Protein AF-A0A379WX31-F1 (afdb_monomer)

Solvent-accessible surface area (backbone atoms only — not comparable to full-atom values): 4881 Å² total; per-residue (Å²): 133,58,71,67,59,59,52,60,72,62,41,90,66,40,60,70,53,73,59,68,97,84,57,102,71,70,53,66,35,43,33,45,46,63,48,33,39,60,67,62,65,57,82,74,74,62,60,59,69,60,34,57,76,69,68,42,51,73,48,79,48,31,66,68,36,87,89,49,11,77,45,96,58,79,90,80,129

Radius of gyration: 13.81 Å; Cα contacts (8 Å, |Δi|>4): 91; chains: 1; bounding box: 24×32×40 Å

Foldseek 3Di:
DDPVVVVVVQPPQWDWDWDDPPDPDIAIETEDAVQLCVQVVPPDDRPVVVCVVVVRHYHYDPPCDDPRRVDPDDDDD

Sequence (77 aa):
MSRYQAYRRIISNILMKRASRRCVTAVLVGVLLPARFIFCARRQRPPVELLRRYQVPVAVASDFNPGTSPFCSLHLR

Mean predicted aligned error: 8.1 Å

InterPro d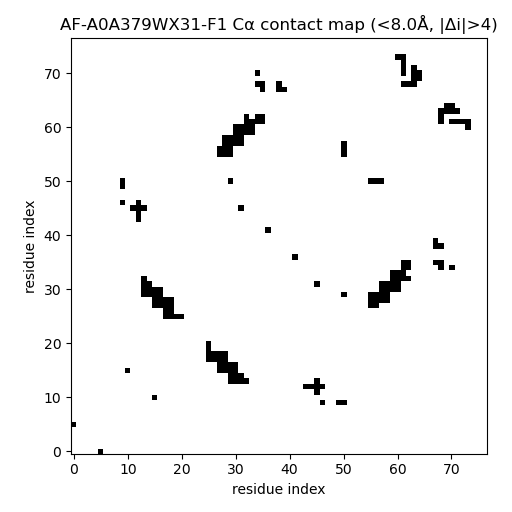omains:
  IPR032466 Metal-dependent hydrolase [SSF51556] (29-75)

Organism: Salmonella enterica I (NCBI:txid59201)

Structure (mmCIF, N/CA/C/O backbone):
data_AF-A0A379WX31-F1
#
_entry.id   AF-A0A379WX31-F1
#
loop_
_atom_site.group_PDB
_atom_site.id
_atom_site.type_symbol
_atom_site.label_atom_id
_atom_site.label_alt_id
_atom_site.label_comp_id
_atom_site.label_asym_id
_atom_site.label_entity_id
_atom_site.label_seq_id
_atom_site.pdbx_PDB_ins_code
_atom_site.Cartn_x
_atom_site.Cartn_y
_atom_site.Cartn_z
_atom_site.occupancy
_atom_site.B_iso_or_equiv
_atom_site.auth_seq_id
_atom_site.auth_comp_id
_atom_site.auth_asym_id
_atom_site.auth_atom_id
_atom_site.pdbx_PDB_model_num
ATOM 1 N N . MET A 1 1 ? -1.279 0.166 28.458 1.00 46.88 1 MET A N 1
ATOM 2 C CA . MET A 1 1 ? -0.575 0.470 27.186 1.00 46.88 1 MET A CA 1
ATOM 3 C C . MET A 1 1 ? -1.419 1.444 26.376 1.00 46.88 1 MET A C 1
ATOM 5 O O . MET A 1 1 ? -2.610 1.205 26.230 1.00 46.88 1 MET A O 1
ATOM 9 N N . SER A 1 2 ? -0.847 2.546 25.882 1.00 60.31 2 SER A N 1
ATOM 10 C CA . SER A 1 2 ? -1.600 3.523 25.075 1.00 60.31 2 SER A CA 1
ATOM 11 C C . SER A 1 2 ? -1.986 2.918 23.720 1.00 60.31 2 SER A C 1
ATOM 13 O O . SER A 1 2 ? -1.148 2.271 23.087 1.00 60.31 2 SER A O 1
ATOM 15 N N . ARG A 1 3 ? -3.218 3.165 23.239 1.00 56.47 3 ARG A N 1
ATOM 16 C CA . ARG A 1 3 ? -3.686 2.792 21.883 1.00 56.47 3 ARG A CA 1
ATOM 17 C C . ARG A 1 3 ? -2.631 3.116 20.816 1.00 56.47 3 ARG A C 1
ATOM 19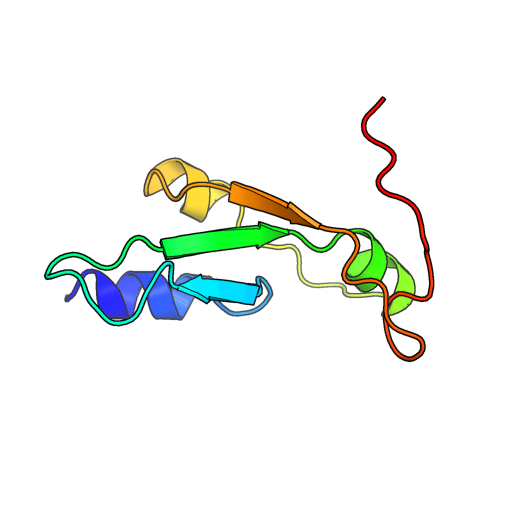 O O . ARG A 1 3 ? -2.389 2.318 19.920 1.00 56.47 3 ARG A O 1
ATOM 26 N N . TYR A 1 4 ? -1.927 4.236 20.974 1.00 55.34 4 TYR A N 1
ATOM 27 C CA . TYR A 1 4 ? -0.860 4.683 20.080 1.00 55.34 4 TYR A CA 1
ATOM 28 C C . TYR A 1 4 ? 0.341 3.722 19.984 1.00 55.34 4 TYR A C 1
ATOM 30 O O . TYR A 1 4 ? 0.875 3.498 18.899 1.00 55.34 4 TYR A O 1
ATOM 38 N N . GLN A 1 5 ? 0.761 3.121 21.100 1.00 55.16 5 GLN A N 1
ATOM 39 C CA . GLN A 1 5 ? 1.862 2.150 21.110 1.00 55.16 5 GLN A CA 1
ATOM 40 C C . GLN A 1 5 ? 1.445 0.816 20.478 1.00 55.16 5 GLN A C 1
ATOM 42 O O . GLN A 1 5 ? 2.247 0.206 19.772 1.00 55.16 5 GLN A O 1
ATOM 47 N N . ALA A 1 6 ? 0.188 0.398 20.678 1.00 55.50 6 ALA A N 1
ATOM 48 C CA . ALA A 1 6 ? -0.379 -0.767 19.998 1.00 55.50 6 ALA A CA 1
ATOM 49 C C . ALA A 1 6 ? -0.426 -0.544 18.478 1.00 55.50 6 ALA A C 1
ATOM 51 O O . ALA A 1 6 ? 0.042 -1.394 17.723 1.00 55.50 6 ALA A O 1
ATOM 52 N N . TYR A 1 7 ? -0.858 0.645 18.038 1.00 58.88 7 TYR A N 1
ATOM 53 C CA . TYR A 1 7 ? -0.835 1.031 16.628 1.00 58.88 7 TYR A CA 1
ATOM 54 C C . TYR A 1 7 ? 0.569 0.992 16.037 1.00 58.88 7 TYR A C 1
ATOM 56 O O . TYR A 1 7 ? 0.737 0.406 14.975 1.00 58.88 7 TYR A O 1
ATOM 64 N N . ARG A 1 8 ? 1.582 1.529 16.734 1.00 56.38 8 ARG A N 1
ATOM 65 C CA . ARG A 1 8 ? 2.980 1.559 16.265 1.00 56.38 8 ARG A CA 1
ATOM 66 C C . ARG A 1 8 ? 3.568 0.174 15.987 1.00 56.38 8 ARG A C 1
ATOM 68 O O . ARG A 1 8 ? 4.384 0.029 15.082 1.00 56.38 8 ARG A O 1
ATOM 75 N N . ARG A 1 9 ? 3.130 -0.847 16.723 1.00 49.47 9 ARG A N 1
ATOM 76 C CA . ARG A 1 9 ? 3.590 -2.234 16.558 1.00 49.47 9 ARG A CA 1
ATOM 77 C C . ARG A 1 9 ? 3.009 -2.917 15.310 1.00 49.47 9 ARG A C 1
ATOM 79 O O . ARG A 1 9 ? 3.617 -3.845 14.795 1.00 49.47 9 ARG A O 1
ATOM 86 N N . ILE A 1 10 ? 1.889 -2.415 14.780 1.00 54.97 10 ILE A N 1
ATOM 87 C CA . ILE A 1 10 ? 1.234 -2.900 13.550 1.00 54.97 10 ILE A CA 1
ATOM 88 C C . ILE A 1 10 ? 1.930 -2.342 12.275 1.00 54.97 10 ILE A C 1
ATOM 90 O O . ILE A 1 10 ? 1.717 -2.840 11.174 1.00 54.97 10 ILE A O 1
ATOM 94 N N . ILE A 1 11 ? 2.811 -1.335 12.395 1.00 54.91 11 ILE A N 1
ATOM 95 C CA . ILE A 1 11 ? 3.233 -0.430 11.295 1.00 54.91 11 ILE A CA 1
ATOM 96 C C . ILE A 1 11 ? 4.224 -1.017 10.276 1.00 54.91 11 ILE A C 1
ATOM 98 O O . ILE A 1 11 ? 4.401 -0.426 9.217 1.00 54.91 11 ILE A O 1
ATOM 102 N N . SER A 1 12 ? 4.851 -2.171 10.510 1.00 51.25 12 SER A N 1
ATOM 103 C CA . SER A 1 12 ? 6.073 -2.545 9.770 1.00 51.25 12 SER A CA 1
ATOM 104 C C . SER A 1 12 ? 5.967 -2.597 8.229 1.00 51.25 12 SER A C 1
ATOM 106 O O . SER A 1 12 ? 7.006 -2.519 7.584 1.00 51.25 12 SER A O 1
ATOM 108 N N . ASN A 1 13 ? 4.774 -2.711 7.620 1.00 49.97 13 ASN A N 1
ATOM 109 C CA . ASN A 1 13 ? 4.622 -2.839 6.155 1.00 49.97 13 ASN A CA 1
ATOM 110 C C . ASN A 1 13 ? 3.452 -2.042 5.535 1.00 49.97 13 ASN A C 1
ATOM 112 O O . ASN A 1 13 ? 3.081 -2.296 4.392 1.00 49.97 13 ASN A O 1
ATOM 116 N N . ILE A 1 14 ? 2.842 -1.106 6.270 1.00 56.53 14 ILE A N 1
ATOM 117 C CA . ILE A 1 14 ? 1.655 -0.350 5.827 1.00 56.53 14 ILE A CA 1
ATOM 118 C C . ILE A 1 14 ? 1.924 1.139 6.030 1.00 56.53 14 ILE A C 1
ATOM 120 O O . ILE A 1 14 ? 2.229 1.564 7.145 1.00 56.53 14 ILE A O 1
ATOM 124 N N . LEU A 1 15 ? 1.793 1.945 4.971 1.00 59.72 15 LEU A N 1
ATOM 125 C CA . LEU A 1 15 ? 1.887 3.397 5.109 1.00 59.72 15 LEU A CA 1
ATOM 126 C C . LEU A 1 15 ? 0.604 3.894 5.791 1.00 59.72 15 LEU A C 1
ATOM 128 O O . LEU A 1 15 ? -0.493 3.753 5.257 1.00 59.72 15 LEU A O 1
ATOM 132 N N . MET A 1 16 ? 0.730 4.458 6.987 1.00 57.66 16 MET A N 1
ATOM 133 C CA . MET A 1 16 ? -0.385 5.069 7.711 1.00 57.66 16 MET A CA 1
ATOM 134 C C . MET A 1 16 ? -0.444 6.561 7.382 1.00 57.66 16 MET A C 1
ATOM 136 O O . MET A 1 16 ? 0.501 7.293 7.683 1.00 57.66 16 MET A O 1
ATOM 140 N N . LYS A 1 17 ? -1.547 7.036 6.791 1.00 56.25 17 LYS A N 1
ATOM 141 C CA . LYS A 1 17 ? -1.791 8.479 6.616 1.00 56.25 17 LYS A CA 1
ATOM 142 C C . LYS A 1 17 ? -2.715 8.977 7.728 1.00 56.25 17 LYS A C 1
ATOM 144 O O . LYS A 1 17 ? -3.729 8.352 8.030 1.00 56.25 17 LYS A O 1
ATOM 149 N N . ARG A 1 18 ? -2.359 10.107 8.346 1.00 55.41 18 ARG A N 1
ATOM 150 C CA . ARG A 1 18 ? -3.245 10.829 9.271 1.00 55.41 18 ARG A CA 1
ATOM 151 C C . ARG A 1 18 ? -4.166 11.740 8.472 1.00 55.41 18 ARG A C 1
ATOM 153 O O . ARG A 1 18 ? -3.679 12.544 7.678 1.00 55.41 18 ARG A O 1
ATOM 160 N N . ALA A 1 19 ? -5.467 11.654 8.720 1.00 49.72 19 ALA A N 1
ATOM 161 C CA . ALA A 1 19 ? -6.414 12.635 8.212 1.00 49.72 19 ALA A CA 1
ATOM 162 C C . ALA A 1 19 ? -6.384 13.895 9.108 1.00 49.72 19 ALA A C 1
ATOM 164 O O . ALA A 1 19 ? -6.830 13.851 10.247 1.00 49.72 19 ALA A O 1
ATOM 165 N N . SER A 1 20 ? -5.843 14.994 8.564 1.00 41.94 20 SER A N 1
ATOM 166 C CA . SER A 1 20 ? -5.875 16.394 9.042 1.00 41.94 20 SER A CA 1
ATOM 167 C C . SER A 1 20 ? -5.211 16.761 10.388 1.00 41.94 20 SER A C 1
ATOM 169 O O . SER A 1 20 ? -5.327 16.089 11.405 1.00 41.94 20 SER A O 1
ATOM 171 N N . ARG A 1 21 ? -4.512 17.909 10.382 1.00 44.00 21 ARG A N 1
ATOM 172 C CA . ARG A 1 21 ? -3.757 18.503 11.506 1.00 44.00 21 ARG A CA 1
ATOM 173 C C . ARG A 1 21 ? -4.603 19.408 12.425 1.00 44.00 21 ARG A C 1
ATOM 175 O O . ARG A 1 21 ? -4.034 20.039 13.308 1.00 44.00 21 ARG A O 1
ATOM 182 N N . ARG A 1 22 ? -5.923 19.524 12.215 1.00 43.44 22 ARG A N 1
ATOM 183 C CA . ARG A 1 22 ? -6.748 20.593 12.826 1.00 43.44 22 ARG A CA 1
ATOM 184 C C . ARG A 1 22 ? -7.946 20.132 13.669 1.00 43.44 22 ARG A C 1
ATOM 186 O O . ARG A 1 22 ? -8.749 20.969 14.056 1.00 43.44 22 ARG A O 1
ATOM 193 N N . CYS A 1 23 ? -8.063 18.841 13.984 1.00 39.41 23 CYS A N 1
ATOM 194 C CA . CYS A 1 23 ? -9.184 18.302 14.762 1.00 39.41 23 CYS A CA 1
ATOM 195 C C . CYS A 1 23 ? -8.689 17.502 15.974 1.00 39.41 23 CYS A C 1
ATOM 197 O O . CYS A 1 23 ? -7.694 16.785 15.895 1.00 39.41 23 CYS A O 1
ATOM 199 N N . VAL A 1 24 ? -9.419 17.617 17.085 1.00 43.50 24 VAL A N 1
ATOM 200 C CA . VAL A 1 24 ? -9.123 17.053 18.419 1.00 43.50 24 VAL A CA 1
ATOM 201 C C . VAL A 1 24 ? -9.144 15.507 18.446 1.00 43.50 24 VAL A C 1
ATOM 203 O O . VAL A 1 24 ? -8.774 14.888 19.439 1.00 43.50 24 VAL A O 1
ATOM 206 N N . THR A 1 25 ? -9.463 14.846 17.331 1.00 45.41 25 THR A N 1
ATOM 207 C CA . THR A 1 25 ? -9.422 13.386 17.173 1.00 45.41 25 THR A CA 1
ATOM 208 C C . THR A 1 25 ? -8.857 13.008 15.799 1.00 45.41 25 THR A C 1
ATOM 210 O O . THR A 1 25 ? -9.538 13.045 14.779 1.00 45.41 25 THR A O 1
ATOM 213 N N . ALA A 1 26 ? -7.572 12.646 15.743 1.00 58.31 26 ALA A N 1
ATOM 214 C CA . ALA A 1 26 ? -6.959 12.158 14.508 1.00 58.31 26 ALA A CA 1
ATOM 215 C C . ALA A 1 26 ? -7.422 10.721 14.215 1.00 58.31 26 ALA A C 1
ATOM 217 O O . ALA A 1 26 ? -7.186 9.817 15.020 1.00 58.31 26 ALA A O 1
ATOM 218 N N . VAL A 1 27 ? -8.028 10.498 13.047 1.00 63.59 27 VAL A N 1
ATOM 219 C CA . VAL A 1 27 ? -8.360 9.151 12.557 1.00 63.59 27 VAL A CA 1
ATOM 220 C C . VAL A 1 27 ? -7.168 8.581 11.789 1.00 63.59 27 VAL A C 1
ATOM 222 O O . VAL A 1 27 ? -6.508 9.274 11.007 1.00 63.59 27 VAL A O 1
ATOM 225 N N . LEU A 1 28 ? -6.873 7.308 12.047 1.00 78.31 28 LEU A N 1
ATOM 226 C CA . LEU A 1 28 ? -5.782 6.562 11.438 1.00 78.31 28 LEU A CA 1
ATOM 227 C C . LEU A 1 28 ? -6.342 5.623 10.361 1.00 78.31 28 LEU A C 1
ATOM 229 O O . LEU A 1 28 ? -7.251 4.854 10.653 1.00 78.31 28 LEU A O 1
ATOM 233 N N . VAL A 1 29 ? -5.780 5.662 9.150 1.00 83.12 29 VAL A N 1
ATOM 234 C CA . VAL A 1 29 ? -6.160 4.771 8.039 1.00 83.12 29 VAL A CA 1
ATOM 235 C C . VAL A 1 29 ? -4.941 3.973 7.583 1.00 83.12 29 VAL A C 1
ATOM 237 O O . VAL A 1 29 ? -3.899 4.559 7.270 1.00 83.12 29 VAL A O 1
ATOM 240 N N . GLY A 1 30 ? -5.069 2.646 7.521 1.00 86.50 30 GLY A N 1
ATOM 241 C CA . GLY A 1 30 ? -4.040 1.761 6.976 1.00 86.50 30 GLY A CA 1
ATOM 242 C C . GLY A 1 30 ? -4.120 1.690 5.457 1.00 86.50 30 GLY A C 1
ATOM 243 O O . GLY A 1 30 ? -5.153 1.305 4.925 1.00 86.50 30 GLY A O 1
ATOM 244 N N . VAL A 1 31 ? -3.045 2.037 4.748 1.00 90.00 31 VAL A N 1
ATOM 245 C CA . VAL A 1 31 ? -3.022 2.008 3.277 1.00 90.00 31 VAL A CA 1
ATOM 246 C C . VAL A 1 31 ? -2.230 0.798 2.774 1.00 90.00 31 VAL A C 1
ATOM 248 O O . VAL A 1 31 ? -1.014 0.718 2.963 1.00 90.00 31 VAL A O 1
ATOM 251 N N . LEU A 1 32 ? -2.914 -0.146 2.125 1.00 90.50 32 LEU A N 1
ATOM 252 C CA . LEU A 1 32 ? -2.303 -1.300 1.464 1.00 90.50 32 LEU A CA 1
ATOM 253 C C . LEU A 1 32 ? -1.799 -0.918 0.068 1.00 90.50 32 LEU A C 1
ATOM 255 O O . LEU A 1 32 ? -2.533 -0.319 -0.719 1.00 90.50 32 LEU A O 1
ATOM 259 N N . LEU A 1 33 ? -0.554 -1.302 -0.232 1.00 91.62 33 LEU A N 1
ATOM 260 C CA . LEU A 1 33 ? 0.166 -0.946 -1.461 1.00 91.62 33 LEU A CA 1
ATOM 261 C C . LEU A 1 33 ? 0.574 -2.211 -2.243 1.00 91.62 33 LEU A C 1
ATOM 263 O O . LEU A 1 33 ? 1.737 -2.623 -2.190 1.00 91.62 33 LEU A O 1
ATOM 267 N N . PRO A 1 34 ? -0.369 -2.873 -2.939 1.00 90.12 34 PRO A N 1
ATOM 268 C CA . PRO A 1 34 ? -0.116 -4.154 -3.603 1.00 90.12 34 PRO A CA 1
ATOM 269 C C . PRO A 1 34 ? 0.932 -4.051 -4.720 1.00 90.12 34 PRO A C 1
ATOM 271 O O . PRO A 1 34 ? 1.814 -4.902 -4.808 1.00 90.12 34 PRO A O 1
ATOM 274 N N . ALA A 1 35 ? 0.896 -2.982 -5.519 1.00 90.31 35 ALA A N 1
ATOM 275 C CA . ALA A 1 35 ? 1.847 -2.758 -6.609 1.00 90.31 35 ALA A CA 1
ATOM 276 C C . ALA A 1 35 ? 3.301 -2.718 -6.106 1.00 90.31 35 ALA A C 1
ATOM 278 O O . ALA A 1 35 ? 4.173 -3.386 -6.657 1.00 90.31 35 ALA A O 1
ATOM 279 N N . ARG A 1 36 ? 3.545 -2.014 -4.996 1.00 90.75 36 ARG A N 1
ATOM 280 C CA . ARG A 1 36 ? 4.858 -1.941 -4.346 1.00 90.75 36 ARG A CA 1
ATOM 281 C C . ARG A 1 36 ? 5.285 -3.252 -3.695 1.00 90.75 36 ARG A C 1
ATOM 283 O O . ARG A 1 36 ? 6.467 -3.588 -3.703 1.00 90.75 36 ARG A O 1
ATOM 290 N N . PHE A 1 37 ? 4.338 -3.989 -3.115 1.00 90.00 37 PHE A N 1
ATOM 291 C CA . 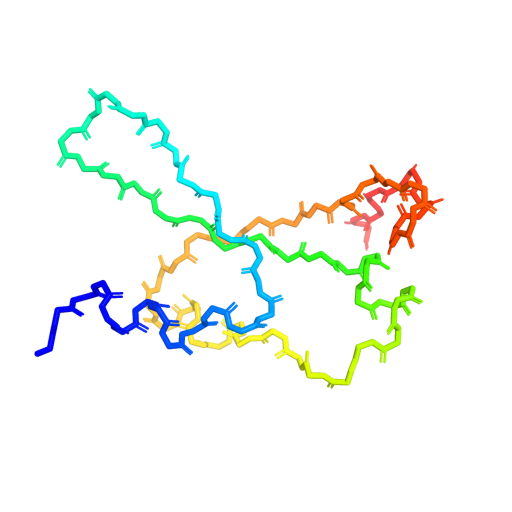PHE A 1 37 ? 4.606 -5.302 -2.530 1.00 90.00 37 PHE A CA 1
ATOM 292 C C . PHE A 1 37 ? 5.152 -6.275 -3.583 1.00 90.00 37 PHE A C 1
ATOM 294 O O . PHE A 1 37 ? 6.157 -6.942 -3.334 1.00 90.00 37 PHE A O 1
ATOM 301 N N . ILE A 1 38 ? 4.528 -6.288 -4.764 1.00 89.38 38 ILE A N 1
ATOM 302 C CA . ILE A 1 38 ? 4.932 -7.118 -5.901 1.00 89.38 38 ILE A CA 1
ATOM 303 C C . ILE A 1 38 ? 6.254 -6.610 -6.491 1.00 89.38 38 ILE A C 1
ATOM 305 O O . ILE A 1 38 ? 7.205 -7.381 -6.584 1.00 89.38 38 ILE A O 1
ATOM 309 N N . PHE A 1 39 ? 6.347 -5.317 -6.825 1.00 92.75 39 PHE A N 1
ATOM 310 C CA . PHE A 1 39 ? 7.523 -4.740 -7.490 1.00 92.75 39 PHE A CA 1
ATOM 311 C C . PHE A 1 39 ? 8.807 -4.885 -6.666 1.00 92.75 39 PHE A C 1
ATOM 313 O O . PHE A 1 39 ? 9.850 -5.254 -7.191 1.00 92.75 39 PHE A O 1
ATOM 320 N N . CYS A 1 40 ? 8.737 -4.632 -5.356 1.00 90.56 40 CYS A N 1
ATOM 321 C CA . CYS A 1 40 ? 9.891 -4.755 -4.467 1.00 90.56 40 CYS A CA 1
ATOM 322 C C . CYS A 1 40 ? 10.099 -6.178 -3.918 1.00 90.56 40 CYS A C 1
ATOM 324 O O . CYS A 1 40 ? 10.861 -6.330 -2.962 1.00 90.56 40 CYS A O 1
ATOM 326 N N . ALA A 1 41 ? 9.393 -7.192 -4.439 1.00 91.69 41 ALA A N 1
ATOM 327 C CA . ALA A 1 41 ? 9.464 -8.586 -3.985 1.00 91.69 41 ALA A CA 1
ATOM 328 C C . ALA A 1 41 ? 9.399 -8.731 -2.448 1.00 91.69 41 ALA A C 1
ATOM 330 O O . ALA A 1 41 ? 10.153 -9.485 -1.821 1.00 91.69 41 ALA A O 1
ATOM 331 N N . ARG A 1 42 ? 8.510 -7.959 -1.809 1.00 88.25 42 ARG A N 1
ATOM 332 C CA . ARG A 1 42 ? 8.399 -7.921 -0.347 1.00 88.25 42 ARG A CA 1
ATOM 333 C C . ARG A 1 42 ? 7.922 -9.279 0.155 1.00 88.25 42 ARG A C 1
ATOM 335 O O . ARG A 1 42 ? 6.890 -9.785 -0.266 1.00 88.25 42 ARG A O 1
ATOM 342 N N . ARG A 1 43 ? 8.650 -9.862 1.110 1.00 88.19 43 ARG A N 1
ATOM 343 C CA . ARG A 1 43 ? 8.255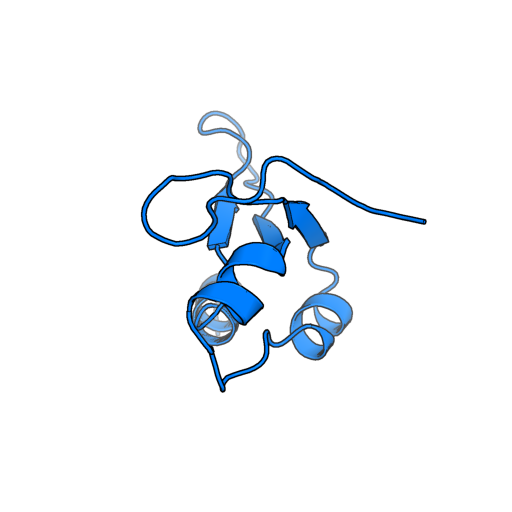 -11.144 1.722 1.00 88.19 43 ARG A CA 1
ATOM 344 C C . ARG A 1 43 ? 7.303 -10.984 2.898 1.00 88.19 43 ARG A C 1
ATOM 346 O O . ARG A 1 43 ? 6.478 -11.860 3.148 1.00 88.19 43 ARG A O 1
ATOM 353 N N . GLN A 1 44 ? 7.405 -9.876 3.629 1.00 85.62 44 GLN A N 1
ATOM 354 C CA . GLN A 1 44 ? 6.594 -9.682 4.820 1.00 85.62 44 GLN A CA 1
ATOM 355 C C . GLN A 1 44 ? 5.221 -9.114 4.476 1.00 85.62 44 GLN A C 1
ATOM 357 O O . GLN A 1 44 ? 5.095 -7.998 3.974 1.00 85.62 44 GLN A O 1
ATOM 362 N N . ARG A 1 45 ? 4.184 -9.902 4.766 1.00 86.06 45 ARG A N 1
ATOM 363 C CA . ARG A 1 45 ? 2.796 -9.528 4.501 1.00 86.06 45 ARG A CA 1
ATOM 364 C C . ARG A 1 45 ? 2.327 -8.413 5.446 1.00 86.06 45 ARG A C 1
ATOM 366 O O . ARG A 1 45 ? 2.746 -8.373 6.608 1.00 86.06 45 ARG A O 1
ATOM 373 N N . PRO A 1 46 ? 1.436 -7.524 4.979 1.00 86.00 46 PRO A N 1
ATOM 374 C CA . PRO A 1 46 ? 0.785 -6.550 5.842 1.00 86.00 46 PRO A CA 1
ATOM 375 C C . PRO A 1 46 ? -0.077 -7.255 6.911 1.00 86.00 46 PRO A C 1
ATOM 377 O O . PRO A 1 46 ? -0.759 -8.233 6.594 1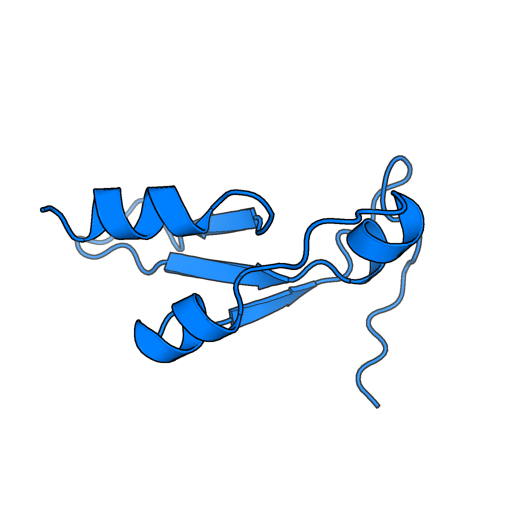.00 86.00 46 PRO A O 1
ATOM 380 N N . PRO A 1 47 ? -0.101 -6.772 8.167 1.00 86.50 47 PRO A N 1
ATOM 381 C CA . PRO A 1 47 ? -0.891 -7.366 9.250 1.00 86.50 47 PRO A CA 1
AT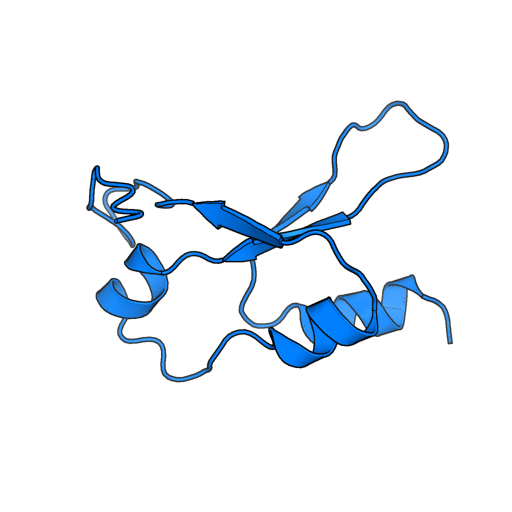OM 382 C C . PRO A 1 47 ? -2.386 -6.995 9.165 1.00 86.50 47 PRO A C 1
ATOM 384 O O . PRO A 1 47 ? -2.941 -6.361 10.062 1.00 86.50 47 PRO A O 1
ATOM 387 N N . VAL A 1 48 ? -3.052 -7.397 8.078 1.00 87.88 48 VAL A N 1
ATOM 388 C CA . VAL A 1 48 ? -4.466 -7.078 7.785 1.00 87.88 48 VAL A CA 1
ATOM 389 C C . VAL A 1 48 ? -5.407 -7.545 8.899 1.00 87.88 48 VAL A C 1
ATOM 391 O O . VAL A 1 48 ? -6.343 -6.837 9.257 1.00 87.88 48 VAL A O 1
ATOM 394 N N . GLU A 1 49 ? -5.129 -8.705 9.491 1.00 89.31 49 GLU A N 1
ATOM 395 C CA . GLU A 1 49 ? -5.947 -9.268 10.568 1.00 89.31 49 GLU A CA 1
ATOM 396 C C . GLU A 1 49 ? -5.945 -8.386 11.826 1.00 89.31 49 GLU A C 1
ATOM 398 O O . GLU A 1 49 ? -6.988 -8.154 12.431 1.00 89.31 49 GLU A O 1
ATOM 403 N N . LEU A 1 50 ? -4.794 -7.806 12.184 1.00 83.50 50 LEU A N 1
ATOM 404 C CA . LEU A 1 50 ? -4.723 -6.864 13.303 1.00 83.50 50 LEU A CA 1
ATOM 405 C C . LEU A 1 50 ? -5.493 -5.577 12.994 1.00 83.50 50 LEU A C 1
ATOM 407 O O . LEU A 1 50 ? -6.174 -5.054 13.872 1.00 83.50 50 LEU A O 1
ATOM 411 N N . LEU A 1 51 ? -5.434 -5.088 11.751 1.00 83.69 51 LEU A N 1
ATOM 412 C CA . LEU A 1 51 ? -6.207 -3.911 11.346 1.00 83.69 51 LEU A CA 1
ATOM 413 C C . LEU A 1 51 ? -7.714 -4.150 11.466 1.00 83.69 51 LEU A C 1
ATOM 415 O O . LEU A 1 51 ? -8.416 -3.291 11.992 1.00 83.69 51 LEU A O 1
ATOM 419 N N . ARG A 1 52 ? -8.197 -5.330 11.061 1.00 87.06 52 ARG A N 1
ATOM 420 C CA . ARG A 1 52 ? -9.606 -5.719 11.218 1.00 87.06 52 ARG A CA 1
ATOM 421 C C . ARG A 1 52 ? -10.016 -5.801 12.687 1.00 87.06 52 ARG A C 1
ATOM 423 O O . ARG A 1 52 ? -11.019 -5.202 13.061 1.00 87.06 52 ARG A O 1
ATOM 430 N N . ARG A 1 53 ? -9.216 -6.467 13.530 1.00 86.50 53 ARG A N 1
ATOM 431 C CA . ARG A 1 53 ? -9.486 -6.608 14.976 1.00 86.50 53 ARG A CA 1
ATOM 432 C C . ARG A 1 53 ? -9.603 -5.269 15.698 1.00 86.50 53 ARG A C 1
ATOM 434 O O . ARG A 1 53 ? -10.447 -5.124 16.573 1.00 86.50 53 ARG A O 1
ATOM 441 N N . TYR A 1 54 ? -8.775 -4.294 15.330 1.00 83.50 54 TYR A N 1
ATOM 442 C CA . TYR A 1 54 ? -8.815 -2.948 15.909 1.00 83.50 54 TYR A CA 1
ATOM 443 C C . TYR A 1 54 ? -9.714 -1.971 15.141 1.00 83.50 54 TYR A C 1
ATOM 445 O O . TYR A 1 54 ? -9.685 -0.779 15.438 1.00 83.50 54 TYR A O 1
ATOM 453 N N . GLN A 1 55 ? -10.502 -2.463 14.177 1.00 86.88 55 GLN A N 1
ATOM 454 C CA . GLN A 1 55 ? -11.429 -1.668 13.364 1.00 86.88 55 GLN A CA 1
ATOM 455 C C . GLN A 1 55 ? -10.758 -0.451 12.715 1.00 86.88 55 GLN A C 1
ATOM 457 O O . GLN A 1 55 ? -11.331 0.633 12.621 1.00 86.88 55 GLN A O 1
ATOM 462 N N . VAL A 1 56 ? -9.515 -0.626 12.269 1.00 83.50 56 VAL A N 1
ATOM 463 C CA . VAL A 1 56 ? -8.787 0.417 11.551 1.00 83.50 56 VAL A CA 1
ATOM 464 C C . VAL A 1 56 ? -9.323 0.468 10.127 1.00 83.50 56 VAL A C 1
ATOM 466 O O . VAL A 1 56 ? -9.266 -0.555 9.440 1.00 83.50 56 VAL A O 1
ATOM 469 N N . PRO A 1 57 ? -9.799 1.626 9.643 1.00 85.88 57 PRO A N 1
ATOM 470 C CA . PRO A 1 57 ? -10.148 1.782 8.241 1.00 85.88 57 PRO A CA 1
ATOM 471 C C . PRO A 1 57 ? -8.960 1.413 7.349 1.00 85.88 57 PRO A C 1
ATOM 473 O O . PRO A 1 57 ? -7.823 1.822 7.612 1.00 85.88 57 PRO A O 1
ATOM 476 N N . VAL A 1 58 ? -9.222 0.645 6.292 1.00 87.12 58 VAL A N 1
ATOM 477 C CA . VAL A 1 58 ? -8.203 0.218 5.329 1.00 87.12 58 VAL A CA 1
ATOM 478 C C . VAL A 1 58 ? -8.514 0.799 3.959 1.00 87.12 58 VAL A C 1
ATOM 480 O O . VAL A 1 58 ? -9.625 0.657 3.460 1.00 87.12 58 VAL A O 1
ATOM 483 N N . ALA A 1 59 ? -7.517 1.431 3.348 1.00 90.00 59 ALA A N 1
ATOM 484 C CA . ALA A 1 59 ? -7.551 1.899 1.970 1.00 90.00 59 ALA A CA 1
ATOM 485 C C . ALA A 1 59 ? -6.586 1.078 1.103 1.00 90.00 59 ALA A C 1
ATOM 487 O O . ALA A 1 59 ? -5.615 0.507 1.604 1.00 90.00 59 ALA A O 1
ATOM 488 N N . VAL A 1 60 ? -6.825 1.061 -0.206 1.00 90.06 60 VAL A N 1
ATOM 489 C CA . VAL A 1 60 ? -5.930 0.461 -1.206 1.00 90.06 60 VAL A CA 1
ATOM 490 C C . VAL A 1 60 ? -5.453 1.563 -2.149 1.00 90.06 60 VAL A C 1
ATOM 492 O O . VAL A 1 60 ? -6.254 2.392 -2.576 1.00 90.06 60 VAL A O 1
ATOM 495 N N . ALA A 1 61 ? -4.156 1.595 -2.457 1.00 90.88 61 ALA A N 1
ATOM 496 C CA . ALA A 1 61 ? -3.573 2.579 -3.369 1.00 90.88 61 ALA A CA 1
ATOM 497 C C . ALA A 1 61 ? -2.485 1.955 -4.261 1.00 90.88 61 ALA A C 1
ATOM 499 O O . ALA A 1 61 ? -1.829 0.992 -3.866 1.00 90.88 61 ALA A O 1
ATOM 500 N N . SER A 1 62 ? -2.259 2.527 -5.449 1.00 89.50 62 SER A N 1
ATOM 501 C CA . SER A 1 62 ? -1.190 2.086 -6.360 1.00 89.50 62 SER A CA 1
ATOM 502 C C . SER A 1 62 ? 0.204 2.474 -5.872 1.00 89.50 62 SER A C 1
ATOM 504 O O . SER A 1 62 ? 1.171 1.802 -6.211 1.00 89.50 62 SER A O 1
ATOM 506 N N . ASP A 1 63 ? 0.310 3.553 -5.088 1.00 91.31 63 ASP A N 1
ATOM 507 C CA . ASP A 1 63 ? 1.587 4.216 -4.790 1.00 91.31 63 ASP A CA 1
ATOM 508 C C . ASP A 1 63 ? 2.346 4.565 -6.080 1.00 91.31 63 ASP A C 1
ATOM 510 O O . ASP A 1 63 ? 3.548 4.371 -6.1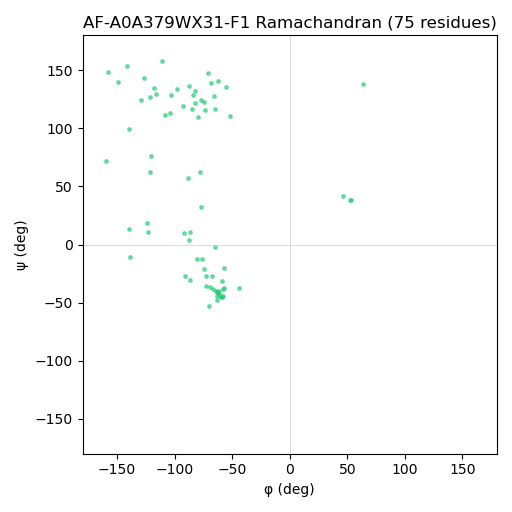33 1.00 91.31 63 ASP A O 1
ATOM 514 N N . PHE A 1 64 ? 1.673 5.005 -7.154 1.00 93.88 64 PHE A N 1
ATOM 515 C CA . PHE A 1 64 ? 2.326 5.221 -8.455 1.00 93.88 64 PHE A CA 1
ATOM 516 C C . PHE A 1 64 ? 3.582 6.100 -8.331 1.00 93.88 64 PHE A C 1
ATOM 518 O O . PHE A 1 64 ? 3.498 7.290 -8.025 1.00 93.88 64 PHE A O 1
ATOM 525 N N . ASN A 1 65 ? 4.751 5.487 -8.535 1.00 90.25 65 ASN A N 1
ATOM 526 C CA . ASN A 1 65 ? 6.052 6.141 -8.466 1.00 90.25 65 ASN A CA 1
ATOM 527 C C . ASN A 1 65 ? 7.100 5.341 -9.263 1.00 90.25 65 ASN A C 1
ATOM 529 O O . ASN A 1 65 ? 7.027 4.111 -9.306 1.00 90.25 65 ASN A O 1
ATOM 533 N N . PRO A 1 66 ? 8.106 6.002 -9.860 1.00 94.31 66 PRO A N 1
ATOM 534 C CA . PRO A 1 66 ? 9.042 5.350 -10.778 1.00 94.31 66 PRO A CA 1
ATOM 535 C C . PRO A 1 66 ? 9.958 4.318 -10.107 1.00 94.31 66 PRO A C 1
ATOM 537 O O . PRO A 1 66 ? 10.414 3.390 -10.764 1.00 94.31 66 PRO A O 1
ATOM 540 N N . GLY A 1 67 ? 10.244 4.470 -8.810 1.00 93.38 67 GLY A N 1
ATOM 541 C CA . GLY A 1 67 ? 11.267 3.670 -8.131 1.00 93.38 67 GLY A CA 1
ATOM 542 C C . GLY A 1 67 ? 10.760 2.379 -7.494 1.00 93.38 67 GLY A C 1
ATOM 543 O O . GLY A 1 67 ? 11.535 1.447 -7.310 1.00 93.38 67 GLY A O 1
ATOM 544 N N . THR A 1 68 ? 9.488 2.320 -7.100 1.00 90.44 68 THR A N 1
ATOM 545 C CA . THR A 1 68 ? 8.955 1.204 -6.299 1.00 90.44 68 THR A CA 1
ATOM 546 C C . THR A 1 68 ? 7.573 0.719 -6.719 1.00 90.44 68 THR A C 1
ATOM 548 O O . THR A 1 68 ? 7.155 -0.339 -6.258 1.00 90.44 68 THR A O 1
ATOM 551 N N . SER A 1 69 ? 6.870 1.444 -7.589 1.00 91.19 69 SER A N 1
ATOM 552 C CA . SER A 1 69 ? 5.558 1.038 -8.109 1.00 91.19 69 SER A CA 1
ATOM 553 C C . SER A 1 69 ? 5.246 1.773 -9.419 1.00 91.19 69 SER A C 1
ATOM 555 O O . SER A 1 69 ? 4.371 2.643 -9.454 1.00 91.19 69 SER A O 1
ATOM 557 N N . PRO A 1 70 ? 5.935 1.427 -10.525 1.00 93.31 70 PRO A N 1
ATOM 558 C CA . PRO A 1 70 ? 5.765 2.067 -11.831 1.00 93.31 70 PRO A CA 1
ATOM 559 C C . PRO A 1 70 ? 4.494 1.587 -12.562 1.00 93.31 70 PRO A C 1
ATOM 561 O O . PRO A 1 70 ? 4.455 1.498 -13.785 1.00 93.31 70 PRO A O 1
ATOM 564 N N . PHE A 1 71 ? 3.437 1.264 -11.814 1.00 90.94 71 PHE A N 1
ATOM 565 C CA . PHE A 1 71 ? 2.159 0.796 -12.339 1.00 90.94 71 PHE A CA 1
ATOM 566 C C . PHE A 1 71 ? 1.107 1.894 -12.173 1.00 90.94 71 PHE A C 1
ATOM 568 O O . PHE A 1 71 ? 0.684 2.201 -11.057 1.00 90.94 71 PHE A O 1
ATOM 575 N N . CYS A 1 72 ? 0.650 2.471 -13.284 1.00 91.62 72 CYS A N 1
ATOM 576 C CA . CYS A 1 72 ? -0.440 3.448 -13.290 1.00 91.62 72 CYS A CA 1
ATOM 577 C C . CYS A 1 72 ? -1.800 2.736 -13.418 1.00 91.62 72 CYS A C 1
ATOM 579 O O . CYS A 1 72 ? -2.544 2.928 -14.376 1.00 91.62 72 CYS A O 1
ATOM 581 N N . SER A 1 73 ? -2.095 1.828 -12.483 1.00 89.56 73 SER A N 1
ATOM 582 C CA . SER A 1 73 ? -3.344 1.061 -12.474 1.00 89.56 73 SER A CA 1
ATOM 583 C C . SER A 1 73 ? -3.790 0.717 -11.052 1.00 89.56 73 SER A C 1
ATOM 585 O O . SER A 1 73 ? -2.979 0.368 -10.195 1.00 89.56 73 SER A O 1
ATOM 587 N N . LEU A 1 74 ? -5.099 0.814 -10.817 1.00 88.38 74 LEU A N 1
ATOM 588 C CA . LEU A 1 74 ? -5.815 0.416 -9.600 1.00 88.38 74 LEU A CA 1
ATOM 589 C C . LEU A 1 74 ? -6.872 -0.620 -9.995 1.00 88.38 74 LEU A C 1
ATOM 591 O O . LEU A 1 74 ? -8.068 -0.362 -9.932 1.00 88.38 74 LEU A O 1
ATOM 595 N N . HIS A 1 75 ? -6.443 -1.766 -10.516 1.00 86.50 75 HIS A N 1
ATOM 596 C CA . HIS A 1 75 ? -7.374 -2.810 -10.936 1.00 86.50 75 HIS A CA 1
ATOM 597 C C . HIS A 1 75 ? -8.128 -3.372 -9.713 1.00 86.50 75 HIS A C 1
ATOM 599 O O . HIS A 1 75 ? -7.498 -3.926 -8.815 1.00 86.50 75 HIS A O 1
ATOM 605 N N . LEU A 1 76 ? -9.455 -3.194 -9.669 1.00 84.56 76 LEU A N 1
ATOM 606 C CA . LEU A 1 76 ? -10.343 -3.563 -8.546 1.00 84.56 76 L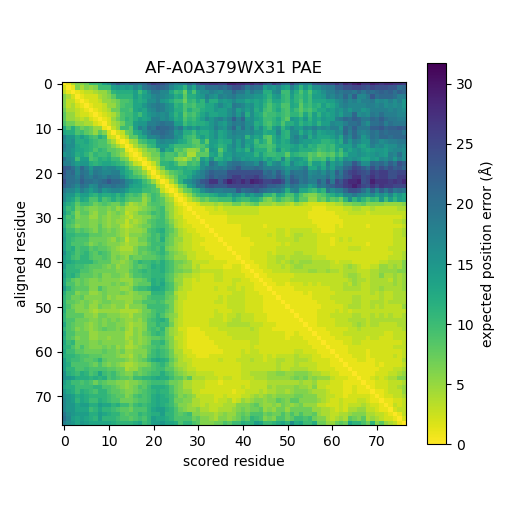EU A CA 1
ATOM 607 C C . LEU A 1 76 ? -11.492 -4.499 -8.970 1.00 84.56 76 LEU A C 1
ATOM 609 O O . LEU A 1 76 ? -12.516 -4.552 -8.292 1.00 84.56 76 LEU A O 1
ATOM 613 N N . ARG A 1 77 ? -11.352 -5.155 -10.126 1.00 75.69 77 ARG A N 1
ATOM 614 C CA . ARG A 1 77 ? -12.349 -6.107 -10.626 1.00 75.69 77 ARG A CA 1
ATOM 615 C C . ARG A 1 77 ? -12.286 -7.430 -9.877 1.00 75.69 77 ARG A C 1
ATOM 617 O O . ARG A 1 77 ? -11.173 -7.792 -9.434 1.00 75.69 77 ARG A O 1
#

Nearest PDB structures (foldseek):
  6rxv-assembly1_Ce  TM=3.607E-01  e=5.195E-01  Thermochaetoides thermophila DSM 1495
  5opt-assembly1_Q  TM=2.970E-01  e=8.934E-01  Trypanosoma cruzi strain CL Brener
  6zu5-assembly1_SH0  TM=3.342E-01  e=1.172E+00  Paranosema locustae
  6zuo-assembly1_H  TM=3.024E-01  e=2.015E+00  Homo sapiens
  7syr-assembly1_I  TM=2.591E-01  e=2.308E+00  Oryctolagus cuniculus

Secondary structure (DSSP, 8-state):
--HHHHHHHTGGG-EEEEE-SSSSSPEEEEEE-HHHHHHTT--SPP-HHHHHHTT--EEE----BTTTB--------

pLDDT: mean 75.81, std 17.7, range [39.41, 94.31]

=== Feature glossary ===
Key to the feature types in this record:

Secondary structure (8-state, DSSP). Secondary structure is the local, repeating backbone conformation. DSSP classifies it into eight states by reading the hydrogen-bond network: three helix types (H, G, I), two β types (E, B), two non-regular types (T, S), and unstructured coil (-).

Backbone torsions (φ/ψ). Backbone dihedral angles. Every residue except chain termini has a φ (preceding-C → N → Cα → C) and a ψ (N → Cα → C → next-N). They are reported in degrees following the IUPAC sign convention. Secondary structure is essentially a statement about which (φ, ψ) basin each residue occupies.

Predicted aligned error. Predicted Aligned Error (PAE) is an AlphaFold confidence matrix: entry (i, j) is the expected error in the position of residue j, in ångströms, when the prediction is superimposed on the true structure at residue i. Low PAE within a block of residues means that block is internally rigid and well-predicted; high PAE between two blocks means their relative placement is uncertain even if each block individually is confident.

B-factor. B-factor (Debye–Waller factor) reflects atomic displacement in the crystal lattice. It is an experimental observable (units Å²), not a prediction; low values mean the atom is pinned down, high values mean it moves or is heterogeneous across the crystal.

Secondary structure (3-state, P-SEA). Three-state secondary structure (P-SEA) collapses the eight DSSP classes into helix (a), strand (b), and coil (c). P-SEA assigns these from Cα geometry alone — distances and angles — without requiring backbone oxygens, so it works on any Cα trace.

Sequence. Primary structure: the covalent order of the twenty standard amino acids along the backbone. Two proteins with the same sequence will (almost always) fold to the same structure; two with 30% identity often share a fold but not the details.

pLDDT. pLDDT is the predicted lDDT-Cα score: AlphaFold's confidence that the local environment of each residue (all inter-atomic distances within 15 Å) is correctly placed. It is a per-residue number between 0 and 100, with higher meaning more reliable.

InterPro / GO / CATH / organism. Functional annotations link the protein to curated databases. InterPro entries identify conserved domains and families by matching the sequence against member-database signatures (Pfam, PROSITE, CDD, …). Gene Ontology (GO) terms describe molecular function, biological process, and cellular component in a controlled vocabulary. CATH places the structure in a hierarchical fold classification (Class/Architecture/Topology/Homologous-superfamily). The organism is the source species.

Contact-map, Ramachandran, and PAE plots. Three diagnostic plots accompany the record. The Cα contact map visualizes the tertiary structure as a 2D adjacency matrix (8 Å cutoff, sequence-local contacts suppressed). The Ramachandran plot shows the distribution of backbone (φ, ψ) torsions, with points in the α and β basins reflecting secondary structure content. The PAE plot shows AlphaFold's inter-residue confidence as a color matrix.

mmCIF coordinates. The mmCIF table is the protein's shape written out atom by atom. For each backbone N, Cα, C, and carbonyl O, it records an (x, y, z) coordinate triple in Å plus the residue type, chain letter, and residue number.

Radius of gyration, Cα contacts, bounding box. Three whole-structure scalars: the radius of gyration (RMS distance of Cα from centroid, in Å), the count of Cα–Cα contacts (pairs closer than 8 Å and separated by more than four residues in sequence — i.e. tertiary, not local, contacts), and the bounding-box dimensions. Together they distinguish compact globular folds from extended fibres or disordered chains.

Foldseek 3Di. The Foldseek 3Di string encodes local tertiary geometry as a 20-letter alphabet — one character per residue — derived from the relative positions of nearby Cα atoms. Unlike the amino-acid sequence, 3Di is a direct function of the 3D structure, so two proteins with the same fold have similar 3Di strings even at low sequence identity.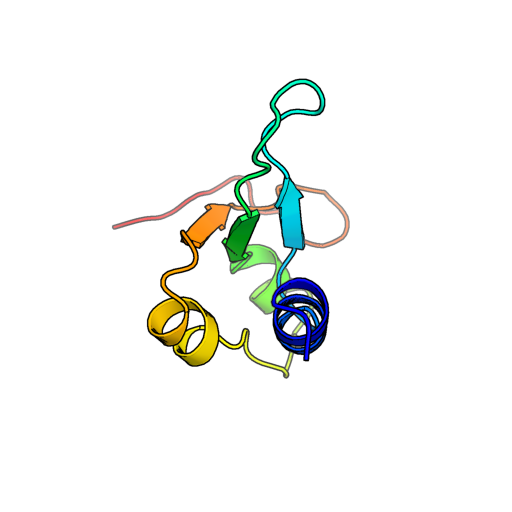

Rendered structure images. Six rendered views show the 3D structure from the faces of a cube — i.e. along ±x, ±y, ±z. Rendering representation is drawn randomly per protein from cartoon (secondary-structure ribbons), sticks (backbone bonds), or molecular surface; coloring is either N→C rainbow (blue at the N-terminus through red at the C-terminus) or one color per chain.

Nearest PDB structures. The Foldseek neighbor list gives the closest experimentally determined structures in the PDB, ranked by structural alignment. TM-score near 1 means near-identical fold; near 0.3 means only rough topology match. This is how one finds what a novel AlphaFold prediction most resembles in the solved-structure universe.

Solvent-accessible surface area. SASA measures how much of the protein is reachable by solvent. It is computed by rolling a water-sized probe over the atomic surface and summing the exposed area (Å²). Per-residue SASA distinguishes core (buried, low SASA) from surface (exposed, high SASA) residues; total SASA is a whole-molecule size measure.